Protein AF-A0A928IFW2-F1 (afdb_monomer_lite)

Secondary structure (DSSP, 8-state):
--EEEEEEEEEEEETTTTEEEEEEEEEEEETTEEEEE-------GGGTT--TTHHHHHHHHHHHPEEPPPGGGS---

pLDDT: mean 89.55, std 14.32, range [36.47, 97.31]

Foldseek 3Di:
DDKAKAKEKDWDQDPVVRDIDIDIWIWIDDPNDTHTDDQDQQQDVVVVGDDPCSVVSVVVSVVRHHHDDDPVVPPDD

Structure (mmCIF, N/CA/C/O backbone):
data_AF-A0A928IFW2-F1
#
_entry.id   AF-A0A928IFW2-F1
#
loop_
_atom_site.group_PDB
_atom_site.id
_atom_site.type_symbol
_atom_site.label_atom_id
_atom_site.label_alt_id
_atom_s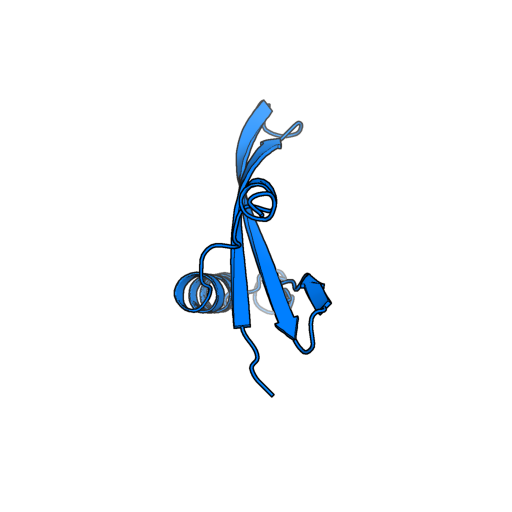ite.label_comp_id
_atom_site.label_asym_id
_atom_site.label_entity_id
_atom_site.label_seq_id
_atom_site.pdbx_PDB_ins_code
_atom_site.Cartn_x
_atom_site.Cartn_y
_atom_site.Cartn_z
_atom_site.occupancy
_atom_site.B_iso_or_equiv
_atom_site.auth_seq_id
_atom_site.auth_comp_id
_atom_site.auth_asym_id
_atom_site.auth_atom_id
_atom_site.pdbx_PDB_model_num
ATOM 1 N N . MET A 1 1 ? -23.482 -8.214 4.685 1.00 71.75 1 MET A N 1
ATOM 2 C CA . MET A 1 1 ? -22.038 -8.289 4.967 1.00 71.75 1 MET A CA 1
ATOM 3 C C . MET A 1 1 ? -21.441 -7.014 4.422 1.00 71.75 1 MET A C 1
ATOM 5 O O . MET A 1 1 ? -21.543 -6.791 3.223 1.00 71.75 1 MET A O 1
ATOM 9 N N . GLU A 1 2 ? -20.975 -6.138 5.300 1.00 84.69 2 GLU A N 1
ATOM 10 C CA . GLU A 1 2 ? -20.335 -4.884 4.907 1.00 84.69 2 GLU A CA 1
ATOM 11 C C . GLU A 1 2 ? -18.828 -5.133 4.843 1.00 84.69 2 GLU A C 1
ATOM 13 O O . GLU A 1 2 ? -18.274 -5.776 5.734 1.00 84.69 2 GLU A O 1
ATOM 18 N N . ILE A 1 3 ? -18.198 -4.700 3.756 1.00 92.00 3 ILE A N 1
ATOM 19 C CA . ILE A 1 3 ? -16.757 -4.817 3.546 1.00 92.00 3 ILE A CA 1
ATOM 20 C C . ILE A 1 3 ? -16.238 -3.396 3.412 1.00 92.00 3 ILE A C 1
ATOM 22 O O . ILE A 1 3 ? -16.700 -2.666 2.533 1.00 92.00 3 ILE A O 1
ATOM 26 N N . LYS A 1 4 ? -15.285 -3.017 4.262 1.00 95.44 4 LYS A N 1
ATOM 27 C CA . LYS A 1 4 ? -14.647 -1.699 4.208 1.00 95.44 4 LYS A CA 1
ATOM 28 C C . LYS A 1 4 ? -13.188 -1.839 3.823 1.00 95.44 4 LYS A C 1
ATOM 30 O O . LYS A 1 4 ? -12.503 -2.749 4.284 1.00 95.44 4 LYS A O 1
ATOM 35 N N . LEU A 1 5 ? -12.730 -0.945 2.956 1.00 96.81 5 LEU A N 1
ATOM 36 C CA . LEU A 1 5 ? -11.336 -0.845 2.550 1.00 96.81 5 LEU A CA 1
ATOM 37 C C . LEU A 1 5 ? -10.723 0.363 3.252 1.00 96.81 5 LEU A C 1
ATOM 39 O O . LEU A 1 5 ? -11.166 1.488 3.031 1.00 96.81 5 LEU A O 1
ATOM 43 N N . TYR A 1 6 ? -9.672 0.130 4.031 1.00 97.31 6 TYR A N 1
ATOM 44 C CA . TYR A 1 6 ? -8.918 1.181 4.695 1.00 97.31 6 TYR A CA 1
ATOM 45 C C . TYR A 1 6 ? -7.483 1.277 4.196 1.00 97.31 6 TYR A C 1
ATOM 47 O O . TYR A 1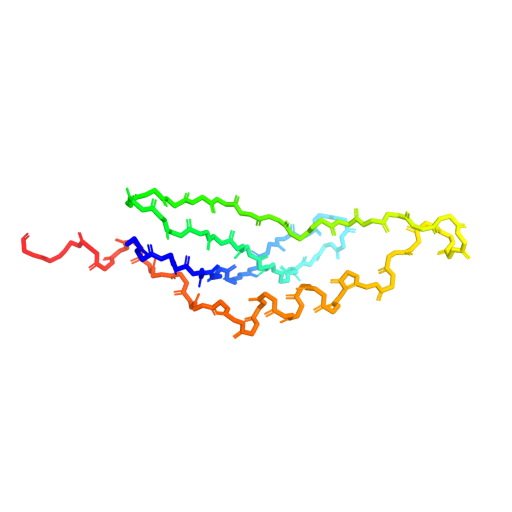 6 ? -6.907 0.317 3.675 1.00 97.31 6 TYR A O 1
ATOM 55 N N . LYS A 1 7 ? -6.880 2.440 4.427 1.00 97.12 7 LYS A N 1
ATOM 56 C CA . LYS A 1 7 ? -5.456 2.696 4.263 1.00 97.12 7 LYS A CA 1
ATOM 57 C C . LYS A 1 7 ? -4.853 3.341 5.505 1.00 97.12 7 LYS A C 1
ATOM 59 O O . LYS A 1 7 ? -5.464 4.195 6.138 1.00 97.12 7 LYS A O 1
ATOM 64 N N . LYS A 1 8 ? -3.614 2.967 5.813 1.00 96.12 8 LYS A N 1
ATOM 65 C CA . LYS A 1 8 ? -2.765 3.623 6.811 1.00 96.12 8 LYS A CA 1
ATOM 66 C C . LYS A 1 8 ? -1.539 4.188 6.117 1.00 96.12 8 LYS A C 1
ATOM 68 O O . LYS A 1 8 ? -0.763 3.438 5.525 1.00 96.12 8 LYS A O 1
ATOM 73 N N . GLU A 1 9 ? -1.381 5.500 6.189 1.00 94.88 9 GLU A N 1
A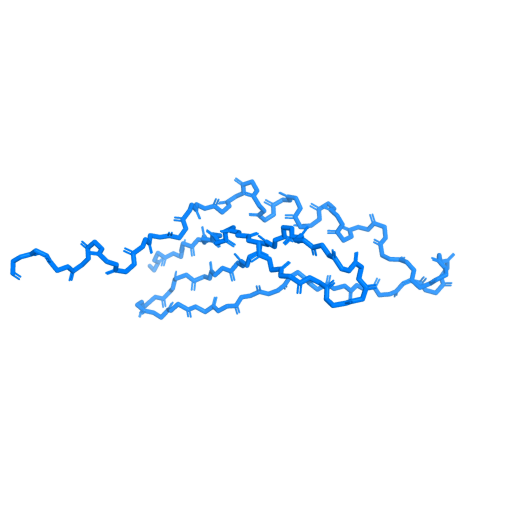TOM 74 C CA . GLU A 1 9 ? -0.240 6.224 5.634 1.00 94.88 9 GLU A CA 1
ATOM 75 C C . GLU A 1 9 ? 0.728 6.598 6.760 1.00 94.88 9 GLU A C 1
ATOM 77 O O . GLU A 1 9 ? 0.326 6.822 7.902 1.00 94.88 9 GLU A O 1
ATOM 82 N N . GLY A 1 10 ? 2.019 6.641 6.455 1.00 93.56 10 GLY A N 1
ATOM 83 C CA . GLY A 1 10 ? 3.043 7.019 7.421 1.00 93.56 10 GLY A CA 1
ATOM 84 C C . GLY A 1 10 ? 4.417 7.088 6.781 1.00 93.56 10 GLY A C 1
ATOM 85 O O . GLY A 1 10 ? 4.551 7.019 5.558 1.00 93.56 10 GLY A O 1
ATOM 86 N N . THR A 1 11 ? 5.451 7.207 7.607 1.00 95.88 11 THR A N 1
ATOM 87 C CA . THR A 1 11 ? 6.845 7.192 7.159 1.00 95.88 11 THR A CA 1
ATOM 88 C C . THR A 1 11 ? 7.646 6.107 7.871 1.00 95.88 11 THR A C 1
ATOM 90 O O . THR A 1 11 ? 7.336 5.716 8.995 1.00 95.88 11 THR A O 1
ATOM 93 N N . TYR A 1 12 ? 8.673 5.591 7.199 1.00 92.06 12 TYR A N 1
ATOM 94 C CA . TYR A 1 12 ? 9.680 4.712 7.790 1.00 92.06 12 TYR A CA 1
ATOM 95 C C . TYR A 1 12 ? 11.080 5.191 7.408 1.00 92.06 12 TYR A C 1
ATOM 97 O O . TYR A 1 12 ? 11.291 5.683 6.296 1.00 92.06 12 TYR A O 1
ATOM 105 N N . PHE A 1 13 ? 12.048 5.006 8.303 1.00 94.25 13 PHE A N 1
ATOM 106 C CA . PHE A 1 13 ? 13.441 5.325 8.013 1.00 94.25 13 PHE A CA 1
ATOM 107 C C . PHE A 1 13 ? 14.058 4.238 7.123 1.00 94.25 13 PHE A C 1
ATOM 109 O O . PHE A 1 13 ? 14.127 3.063 7.486 1.00 94.25 13 PHE A O 1
ATOM 116 N N . SER A 1 14 ? 14.505 4.615 5.926 1.00 92.56 14 SER A N 1
ATOM 117 C CA . SER A 1 14 ? 15.136 3.704 4.973 1.00 92.56 14 SER A CA 1
ATOM 118 C C . SER A 1 14 ? 16.645 3.676 5.190 1.00 92.56 14 SER A C 1
ATOM 120 O O . SER A 1 14 ? 17.352 4.529 4.657 1.00 92.56 14 SER A O 1
ATOM 122 N N . GLU A 1 15 ? 17.161 2.643 5.861 1.00 91.81 15 GLU A N 1
ATOM 123 C CA . GLU A 1 15 ? 18.603 2.467 6.117 1.00 91.81 15 GLU A CA 1
ATOM 124 C C . GLU A 1 15 ? 19.474 2.538 4.854 1.00 91.81 15 GLU A C 1
ATOM 126 O O . GLU A 1 15 ? 20.569 3.100 4.880 1.00 91.81 15 GLU A O 1
ATOM 131 N N . LYS A 1 16 ? 18.960 2.028 3.727 1.00 92.81 16 LYS A N 1
ATOM 132 C CA . LYS A 1 16 ? 19.637 2.052 2.421 1.00 92.81 16 LYS A CA 1
ATOM 133 C C . LYS A 1 16 ? 19.858 3.468 1.879 1.00 92.81 16 LYS A C 1
ATOM 135 O O . LYS A 1 16 ? 20.894 3.739 1.285 1.00 92.81 16 LYS A O 1
ATOM 140 N N . ASP A 1 17 ? 18.883 4.349 2.087 1.00 90.19 17 ASP A N 1
ATOM 141 C CA . ASP A 1 17 ? 18.859 5.691 1.490 1.00 90.19 17 ASP A CA 1
ATOM 142 C C . ASP A 1 17 ? 19.079 6.791 2.546 1.00 90.19 17 ASP A C 1
ATOM 144 O O . ASP A 1 17 ? 19.020 7.972 2.212 1.00 90.19 17 ASP A O 1
ATOM 148 N N . LYS A 1 18 ? 19.291 6.398 3.815 1.00 94.31 18 LYS A N 1
ATOM 149 C CA . LYS A 1 18 ? 19.470 7.252 5.000 1.00 94.31 18 LYS A CA 1
ATOM 150 C C . LYS A 1 18 ? 18.453 8.398 5.093 1.00 94.31 18 LYS A C 1
ATOM 152 O O . LYS A 1 18 ? 18.810 9.527 5.415 1.00 94.31 18 LYS A O 1
ATOM 157 N N . LYS A 1 19 ? 17.182 8.106 4.795 1.00 94.12 19 LYS A N 1
ATOM 158 C CA . LYS A 1 19 ? 16.083 9.083 4.823 1.00 94.12 19 LYS A CA 1
ATOM 159 C C . LYS A 1 19 ? 14.736 8.442 5.125 1.00 94.12 19 LYS A C 1
ATOM 161 O O . LYS A 1 19 ? 14.538 7.258 4.837 1.00 94.12 19 LYS A O 1
ATOM 166 N N . ASP A 1 20 ? 13.801 9.254 5.600 1.00 94.62 20 ASP A N 1
ATOM 167 C CA . ASP A 1 20 ? 12.404 8.857 5.741 1.00 94.62 20 ASP A CA 1
ATOM 168 C C . ASP A 1 20 ? 11.741 8.676 4.376 1.00 94.62 20 ASP A C 1
ATOM 170 O O . ASP A 1 20 ? 11.928 9.464 3.442 1.00 94.62 20 ASP A O 1
ATOM 174 N N . LYS A 1 21 ? 10.961 7.605 4.257 1.00 94.00 21 LYS A N 1
ATOM 175 C CA . LYS A 1 21 ? 10.167 7.284 3.077 1.00 94.00 21 LYS A CA 1
ATOM 176 C C . LYS A 1 21 ? 8.708 7.096 3.451 1.00 94.00 21 LYS A C 1
ATOM 178 O O . LYS A 1 21 ? 8.436 6.473 4.477 1.00 94.00 21 LYS A O 1
ATOM 183 N N . PRO A 1 22 ? 7.774 7.570 2.614 1.00 94.00 22 PRO A N 1
ATOM 184 C CA . PRO A 1 22 ? 6.366 7.301 2.823 1.00 94.00 22 PRO A CA 1
ATOM 185 C C . PRO A 1 22 ? 6.062 5.814 2.605 1.00 94.00 22 PRO A C 1
ATOM 187 O O . PRO A 1 22 ? 6.680 5.156 1.762 1.00 94.00 22 PRO A O 1
ATOM 190 N N . TYR A 1 23 ? 5.076 5.307 3.334 1.00 93.06 23 TYR A N 1
ATOM 191 C CA . TYR A 1 23 ? 4.426 4.031 3.064 1.00 93.06 23 TYR A CA 1
ATOM 192 C C . TYR A 1 23 ? 2.906 4.196 3.099 1.00 93.06 23 TYR A C 1
ATOM 194 O O . TYR A 1 23 ? 2.373 5.112 3.729 1.00 93.06 23 TYR A O 1
ATOM 202 N N . THR A 1 24 ? 2.217 3.270 2.439 1.00 95.25 24 THR A N 1
ATOM 203 C CA . THR A 1 24 ? 0.767 3.107 2.542 1.00 95.25 24 THR A CA 1
ATOM 204 C C . THR A 1 24 ? 0.477 1.623 2.683 1.00 95.25 24 THR A C 1
ATOM 206 O O . THR A 1 24 ? 0.831 0.844 1.798 1.00 95.25 24 THR A O 1
ATOM 209 N N . ASN A 1 25 ? -0.168 1.247 3.782 1.00 95.94 25 ASN A N 1
ATOM 210 C CA . ASN A 1 25 ? -0.664 -0.105 4.015 1.00 95.94 25 ASN A CA 1
ATOM 211 C C . ASN A 1 25 ? -2.170 -0.132 3.786 1.00 95.94 25 ASN A C 1
ATOM 213 O O . ASN A 1 25 ? -2.853 0.831 4.127 1.00 95.94 25 ASN A O 1
ATOM 217 N N . PHE A 1 26 ? -2.683 -1.234 3.250 1.00 97.12 26 PHE A N 1
ATOM 218 C CA . PHE A 1 26 ? -4.104 -1.416 2.976 1.00 97.12 26 PHE A CA 1
ATOM 219 C C . PHE A 1 26 ? -4.688 -2.510 3.859 1.00 97.12 26 PHE A C 1
ATOM 221 O O . PHE A 1 26 ? -4.021 -3.504 4.151 1.00 97.12 26 PHE A O 1
ATOM 228 N N . TYR A 1 27 ? -5.947 -2.334 4.250 1.00 97.06 27 TYR A N 1
ATOM 229 C CA . TYR A 1 27 ? -6.662 -3.266 5.111 1.00 97.06 27 TYR A CA 1
ATOM 230 C C . TYR A 1 27 ? -8.091 -3.460 4.621 1.00 97.06 27 TYR A C 1
ATOM 232 O O . TYR A 1 27 ? -8.726 -2.512 4.166 1.00 97.06 27 TYR A O 1
ATOM 240 N N . ILE A 1 28 ? -8.609 -4.675 4.747 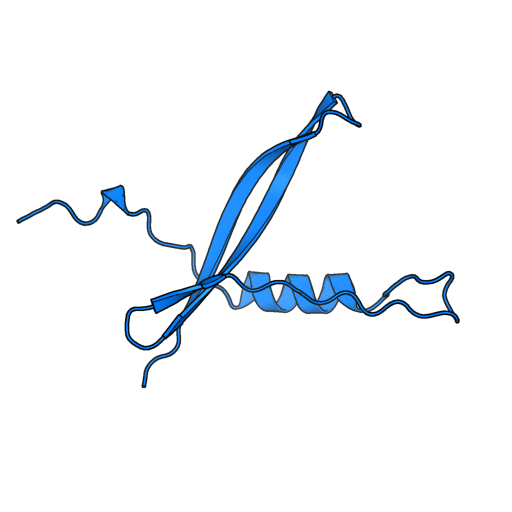1.00 96.69 28 ILE A N 1
ATOM 241 C CA . ILE A 1 28 ? -10.029 -4.976 4.581 1.00 96.69 28 ILE A CA 1
ATOM 242 C C . ILE A 1 28 ? -10.611 -5.264 5.960 1.00 96.69 28 ILE A C 1
ATOM 244 O O . ILE A 1 28 ? -10.138 -6.172 6.635 1.00 96.69 28 ILE A O 1
ATOM 248 N N . GLU A 1 29 ? -11.646 -4.533 6.362 1.00 95.06 29 GLU A N 1
ATOM 249 C CA . GLU A 1 29 ? -12.478 -4.910 7.505 1.00 95.06 29 GLU A CA 1
ATOM 250 C C . GLU A 1 29 ? -13.670 -5.727 7.005 1.00 95.06 29 GLU A C 1
ATOM 252 O O . GLU A 1 29 ? -14.459 -5.264 6.175 1.00 95.06 29 GLU A O 1
ATOM 257 N N . CYS A 1 30 ? -13.784 -6.960 7.495 1.00 93.50 30 CYS A N 1
ATOM 258 C CA . CYS A 1 30 ? -14.880 -7.865 7.174 1.00 93.50 30 CYS A CA 1
ATOM 259 C C . CYS A 1 30 ? -15.206 -8.724 8.399 1.00 93.50 30 CYS A C 1
ATOM 261 O O . CYS A 1 30 ? -14.327 -9.378 8.951 1.00 93.50 30 CYS A O 1
ATOM 263 N N . ASN A 1 31 ? -16.474 -8.737 8.822 1.00 89.69 31 ASN A N 1
ATOM 264 C CA . ASN A 1 31 ? -16.950 -9.507 9.983 1.00 89.69 31 ASN A CA 1
ATOM 265 C C . ASN A 1 31 ? -16.163 -9.247 11.288 1.00 89.69 31 ASN A C 1
ATOM 267 O O . ASN A 1 31 ? -15.971 -10.163 12.082 1.00 89.69 31 ASN A O 1
ATOM 271 N N . GLY A 1 32 ? -15.720 -8.004 11.511 1.00 88.12 32 GLY A N 1
ATOM 272 C CA . GLY A 1 32 ? -14.960 -7.610 12.705 1.00 88.12 32 GLY A CA 1
ATOM 273 C C . GLY A 1 32 ? -13.467 -7.952 12.661 1.00 88.12 32 GLY A C 1
ATOM 274 O O . GLY A 1 32 ? -12.749 -7.609 13.593 1.00 88.12 32 GLY A O 1
ATOM 275 N N . GLU A 1 33 ? -12.993 -8.576 11.582 1.00 92.44 33 GLU A N 1
ATOM 276 C CA . GLU A 1 33 ? -11.580 -8.874 11.360 1.00 92.44 33 GLU A CA 1
ATOM 277 C C . GLU A 1 33 ? -10.953 -7.829 10.435 1.00 92.44 33 GLU A C 1
ATOM 279 O O . GLU A 1 33 ? -11.509 -7.509 9.379 1.00 92.44 33 GLU A O 1
ATOM 284 N N . LEU A 1 34 ? -9.775 -7.324 10.814 1.00 94.56 34 LEU A N 1
ATOM 285 C CA . LEU A 1 34 ? -8.990 -6.384 10.017 1.00 94.56 34 LEU A CA 1
ATOM 286 C C . LEU A 1 34 ? -7.851 -7.128 9.310 1.00 94.56 34 LEU A C 1
ATOM 288 O O . LEU A 1 34 ? -6.852 -7.509 9.916 1.00 94.56 34 LEU A O 1
ATOM 292 N N . ILE A 1 35 ? -7.999 -7.326 8.005 1.00 95.75 35 ILE A N 1
ATOM 293 C CA . ILE A 1 35 ? -7.116 -8.163 7.194 1.00 95.75 35 ILE A CA 1
ATOM 294 C C . ILE A 1 35 ? -6.143 -7.266 6.420 1.00 95.75 35 ILE A C 1
ATOM 296 O O . ILE A 1 35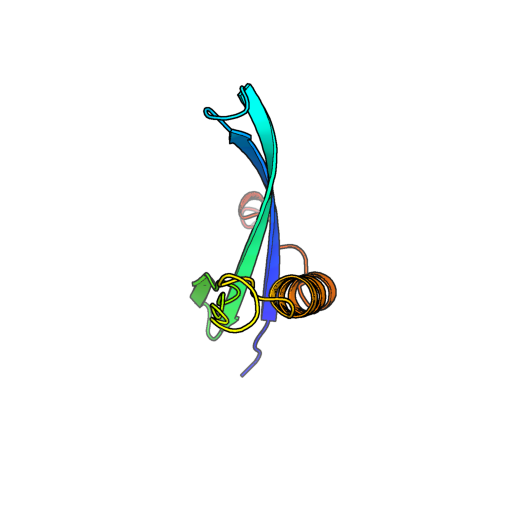 ? -6.596 -6.489 5.576 1.00 95.75 35 ILE A O 1
ATOM 300 N N . PRO A 1 36 ? -4.819 -7.358 6.641 1.00 96.50 36 PRO A N 1
ATOM 301 C CA . PRO A 1 36 ? -3.851 -6.635 5.825 1.00 96.50 36 PRO A CA 1
ATOM 302 C C . PRO A 1 36 ? -3.819 -7.202 4.401 1.00 96.50 36 PRO A C 1
ATOM 304 O O . PRO A 1 36 ? -3.827 -8.418 4.202 1.00 96.50 36 PRO A O 1
ATOM 307 N N . ILE A 1 37 ? -3.751 -6.321 3.403 1.00 96.69 37 ILE A N 1
ATOM 308 C CA . ILE A 1 37 ? -3.644 -6.701 1.991 1.00 96.69 37 ILE A CA 1
ATOM 309 C C . ILE A 1 37 ? -2.507 -5.949 1.301 1.00 96.69 37 ILE A C 1
ATOM 311 O O . ILE A 1 37 ? -2.168 -4.820 1.653 1.00 96.69 37 ILE A O 1
ATOM 315 N N . GLU A 1 38 ? -1.950 -6.565 0.261 1.00 94.94 38 GLU A N 1
ATOM 316 C CA . GLU A 1 38 ? -0.873 -5.983 -0.535 1.00 94.94 38 GLU A CA 1
ATOM 317 C C . GLU A 1 38 ? -1.233 -5.943 -2.017 1.00 94.94 38 GLU A C 1
ATOM 319 O O . GLU A 1 38 ? -1.847 -6.858 -2.577 1.00 94.94 38 GLU A O 1
ATOM 324 N N . VAL A 1 39 ? -0.793 -4.878 -2.688 1.00 95.31 39 VAL A N 1
ATOM 325 C CA . VAL A 1 39 ? -0.864 -4.805 -4.145 1.00 95.31 39 VAL A CA 1
ATOM 326 C C . VAL A 1 39 ? 0.144 -5.785 -4.709 1.00 95.31 39 VAL A C 1
ATOM 328 O O . VAL A 1 39 ? 1.353 -5.616 -4.571 1.00 95.31 39 VAL A O 1
ATOM 331 N N . LYS A 1 40 ? -0.345 -6.807 -5.402 1.00 95.69 40 LYS A N 1
ATOM 332 C CA . LYS A 1 40 ? 0.543 -7.783 -6.019 1.00 95.69 40 LYS A CA 1
ATOM 333 C C . LYS A 1 40 ? 1.327 -7.160 -7.177 1.00 95.69 40 LYS A C 1
ATOM 335 O O . LYS A 1 40 ? 0.752 -6.517 -8.064 1.00 95.69 40 LYS A O 1
ATOM 340 N N . TYR A 1 41 ? 2.634 -7.395 -7.177 1.00 96.00 41 TYR A N 1
ATOM 341 C CA . TYR A 1 41 ? 3.528 -7.115 -8.294 1.00 96.00 41 TYR A CA 1
ATOM 342 C C . TYR A 1 41 ? 3.573 -8.321 -9.242 1.00 96.00 41 TYR A C 1
ATOM 344 O O . TYR A 1 41 ? 3.784 -9.455 -8.808 1.00 96.00 41 TYR A O 1
ATOM 352 N N . PHE A 1 42 ? 3.375 -8.086 -10.535 1.00 95.12 42 PHE A N 1
ATOM 353 C CA . PHE A 1 42 ? 3.414 -9.096 -11.587 1.00 95.12 42 PHE A CA 1
ATOM 354 C C . PHE A 1 42 ? 4.614 -8.824 -12.504 1.00 95.12 42 PHE A C 1
ATOM 356 O O . PHE A 1 42 ? 4.521 -7.977 -13.398 1.00 95.12 42 PHE A O 1
ATOM 363 N N . PRO A 1 43 ? 5.753 -9.511 -12.299 1.00 94.19 43 PRO A N 1
ATOM 364 C CA . PRO A 1 43 ? 6.934 -9.294 -13.123 1.00 94.19 43 PRO A CA 1
ATOM 365 C C . PRO A 1 43 ? 6.631 -9.633 -14.585 1.00 94.19 43 PRO A C 1
ATOM 367 O O . PRO A 1 43 ? 6.068 -10.686 -14.886 1.00 94.19 43 PRO A O 1
ATOM 370 N N . ASN A 1 44 ? 7.015 -8.740 -15.500 1.00 92.06 44 ASN A N 1
ATOM 371 C CA . ASN A 1 44 ? 6.839 -8.944 -16.934 1.00 92.06 44 ASN A CA 1
ATOM 372 C C . ASN A 1 44 ? 8.199 -9.110 -17.635 1.00 92.06 44 ASN A C 1
ATOM 374 O O . ASN A 1 44 ? 8.920 -8.119 -17.793 1.00 92.06 44 ASN A O 1
ATOM 378 N N . PRO A 1 45 ? 8.546 -10.320 -18.115 1.00 92.94 45 PRO A N 1
ATOM 379 C CA . PRO A 1 45 ? 9.825 -10.573 -18.782 1.00 92.94 45 PRO A CA 1
ATOM 380 C C . PRO A 1 45 ? 10.057 -9.706 -20.024 1.00 92.94 45 PRO A C 1
ATOM 382 O O . PRO A 1 45 ? 11.197 -9.407 -20.361 1.00 92.94 45 PRO A O 1
ATOM 385 N N . LYS A 1 46 ? 8.983 -9.252 -20.688 1.00 93.00 46 LYS A N 1
ATOM 386 C CA . LYS A 1 46 ? 9.071 -8.384 -21.874 1.00 93.00 46 LYS A CA 1
ATOM 387 C C . LYS A 1 46 ? 9.494 -6.949 -21.548 1.00 93.00 46 LYS A C 1
ATOM 389 O O . LYS A 1 46 ? 9.825 -6.205 -22.462 1.00 93.00 46 LYS A O 1
ATOM 394 N N . PHE A 1 47 ? 9.477 -6.558 -20.273 1.00 91.12 47 PHE A N 1
ATOM 395 C CA . PHE A 1 47 ? 9.809 -5.207 -19.817 1.00 91.12 47 PHE A CA 1
ATOM 396 C C . PHE A 1 47 ? 10.855 -5.228 -18.698 1.00 91.12 47 PHE A C 1
ATOM 398 O O . PHE A 1 47 ? 10.704 -4.523 -17.705 1.00 91.12 47 PHE A O 1
ATOM 405 N N . GLU A 1 48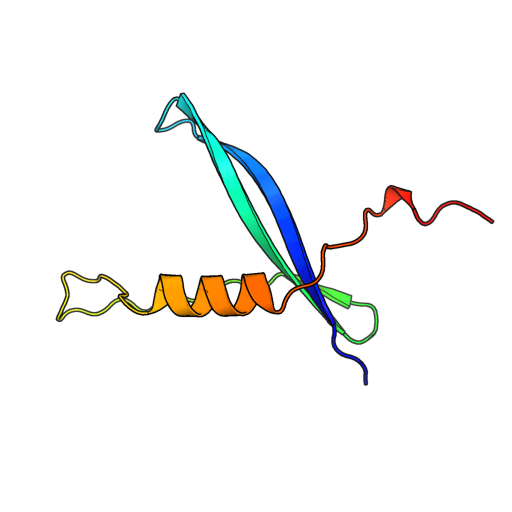 ? 11.907 -6.045 -18.823 1.00 93.00 48 GLU A N 1
ATOM 406 C CA . GLU A 1 48 ? 12.975 -6.155 -17.806 1.00 93.00 48 GLU A CA 1
ATOM 407 C C . GLU A 1 48 ? 12.430 -6.518 -16.411 1.00 93.00 48 GLU A C 1
ATOM 409 O O . GLU A 1 48 ? 12.854 -5.983 -15.390 1.00 93.00 48 GLU A O 1
ATOM 414 N N . ASN A 1 49 ? 11.425 -7.398 -16.359 1.00 92.69 49 ASN A N 1
ATOM 415 C CA . ASN A 1 49 ? 10.695 -7.760 -15.139 1.00 92.69 49 ASN A CA 1
ATOM 416 C C . ASN A 1 49 ? 9.965 -6.585 -14.456 1.00 92.69 49 ASN A C 1
ATOM 418 O O . ASN A 1 49 ? 9.533 -6.722 -13.308 1.00 92.69 49 ASN A O 1
ATOM 422 N N . ARG A 1 50 ? 9.762 -5.456 -15.154 1.00 92.75 50 ARG A N 1
ATOM 423 C CA . ARG A 1 50 ? 8.983 -4.306 -14.672 1.00 92.75 50 ARG A CA 1
ATOM 424 C C . ARG A 1 50 ? 7.483 -4.529 -14.826 1.00 92.75 50 ARG A C 1
ATOM 426 O O . ARG A 1 50 ? 6.999 -4.866 -15.905 1.00 92.75 50 ARG A O 1
ATOM 433 N N . ASP A 1 51 ? 6.736 -4.276 -13.759 1.00 95.50 51 ASP A N 1
ATOM 434 C CA . ASP A 1 51 ? 5.275 -4.241 -13.788 1.00 95.50 51 ASP A CA 1
ATOM 435 C C . ASP A 1 51 ? 4.777 -2.814 -14.051 1.00 95.50 51 ASP A C 1
ATOM 437 O O . ASP A 1 51 ? 4.645 -1.992 -13.143 1.00 95.50 51 ASP A O 1
ATOM 441 N N . LEU A 1 52 ? 4.464 -2.523 -15.314 1.00 93.88 52 LEU A N 1
ATOM 442 C CA . LEU A 1 52 ? 3.953 -1.213 -15.735 1.00 93.88 52 LEU A CA 1
ATOM 443 C C . LEU A 1 52 ? 2.557 -0.890 -15.161 1.00 93.88 52 LEU A C 1
ATOM 445 O O . LEU A 1 52 ? 2.134 0.266 -15.175 1.00 93.88 52 LEU A O 1
ATOM 449 N N . GLY A 1 53 ? 1.820 -1.895 -14.678 1.00 95.56 53 GLY A N 1
ATOM 450 C CA . GLY A 1 53 ? 0.474 -1.743 -14.127 1.00 95.56 53 GLY A CA 1
ATOM 451 C C . GLY A 1 53 ? 0.437 -1.575 -12.608 1.00 95.56 53 GLY A C 1
ATOM 452 O O . GLY A 1 53 ? -0.597 -1.160 -12.083 1.00 95.56 53 GLY A O 1
ATOM 453 N N . TYR A 1 54 ? 1.534 -1.868 -11.904 1.00 96.06 54 TYR A N 1
ATOM 454 C CA . TYR A 1 54 ? 1.591 -1.828 -10.441 1.00 96.06 54 TYR A CA 1
ATOM 455 C C . TYR A 1 54 ? 1.142 -0.477 -9.879 1.00 96.06 54 TYR A C 1
ATOM 457 O O . TYR A 1 54 ? 0.233 -0.424 -9.053 1.00 96.06 54 TYR A O 1
ATOM 465 N N . GLN A 1 55 ? 1.701 0.617 -10.404 1.00 94.75 55 GLN A N 1
ATOM 466 C CA . GLN A 1 55 ? 1.373 1.976 -9.957 1.00 94.75 55 GLN A CA 1
ATOM 467 C C . GLN A 1 55 ? -0.108 2.316 -10.157 1.00 94.75 55 GLN A C 1
ATOM 469 O O . GLN A 1 55 ? -0.716 2.961 -9.308 1.00 94.75 55 GLN A O 1
ATOM 474 N N . LYS A 1 56 ? -0.725 1.826 -11.241 1.00 96.00 56 LYS A N 1
ATOM 475 C CA . LYS A 1 56 ? -2.156 2.038 -11.501 1.00 96.00 56 LYS A CA 1
ATOM 476 C C . LYS A 1 56 ? -3.030 1.288 -10.496 1.00 96.00 56 LYS A C 1
ATOM 478 O O . LYS A 1 56 ? -3.992 1.857 -9.995 1.00 96.00 56 LYS A O 1
ATOM 483 N N . ARG A 1 57 ? -2.692 0.031 -10.180 1.00 96.81 57 ARG A N 1
ATOM 484 C CA . ARG A 1 57 ? -3.438 -0.770 -9.192 1.00 96.81 57 ARG A CA 1
ATOM 485 C C . ARG A 1 57 ? -3.290 -0.205 -7.782 1.00 96.81 57 ARG A C 1
ATOM 487 O O . ARG A 1 57 ? -4.280 -0.101 -7.068 1.00 96.81 57 ARG A O 1
ATOM 494 N N . PHE A 1 58 ? -2.079 0.208 -7.416 1.00 96.62 58 PHE A N 1
ATOM 495 C CA . PHE A 1 58 ? -1.814 0.861 -6.138 1.00 96.62 58 PHE A CA 1
ATOM 496 C C . PHE A 1 58 ? -2.580 2.180 -6.002 1.00 96.62 58 PHE A C 1
ATOM 498 O O . PHE A 1 58 ? -3.263 2.391 -5.003 1.00 96.62 58 PHE A O 1
ATOM 505 N N . GLY A 1 59 ? -2.536 3.035 -7.029 1.00 96.19 59 GLY A N 1
ATOM 506 C CA . GLY A 1 59 ? -3.292 4.286 -7.049 1.00 96.19 59 GLY A CA 1
ATOM 507 C C . GLY A 1 59 ? -4.801 4.068 -6.925 1.00 96.19 59 GLY A C 1
ATOM 508 O O . GLY A 1 59 ? -5.448 4.758 -6.144 1.00 96.19 59 GLY A O 1
ATOM 509 N N . ALA A 1 60 ? -5.355 3.072 -7.627 1.00 96.12 60 ALA A N 1
ATOM 510 C CA . ALA A 1 60 ? -6.775 2.736 -7.531 1.00 96.12 60 ALA A CA 1
ATOM 511 C C . ALA A 1 60 ? -7.187 2.342 -6.102 1.00 96.12 60 ALA A C 1
ATOM 513 O O . ALA A 1 60 ? -8.167 2.873 -5.588 1.00 96.12 60 ALA A O 1
ATOM 514 N N . LEU A 1 61 ? -6.415 1.474 -5.437 1.00 96.00 61 LEU A N 1
ATOM 515 C CA . LEU A 1 61 ? -6.659 1.109 -4.036 1.00 96.00 61 LEU A CA 1
ATOM 516 C C . LEU A 1 61 ? -6.536 2.317 -3.097 1.00 96.00 61 LEU A C 1
ATOM 518 O O . LEU A 1 61 ? -7.384 2.487 -2.231 1.00 96.00 61 LEU A O 1
ATOM 522 N N . SER A 1 62 ? -5.543 3.190 -3.296 1.00 95.62 62 SER A N 1
ATOM 523 C CA . SER A 1 62 ? -5.352 4.392 -2.463 1.00 95.62 62 SER A CA 1
ATOM 524 C C . SER A 1 62 ? -6.500 5.400 -2.553 1.00 95.62 62 SER A C 1
ATOM 526 O O . SER A 1 62 ? -6.811 6.053 -1.558 1.00 95.62 62 SER A O 1
ATOM 528 N N . ILE A 1 63 ? -7.135 5.518 -3.723 1.00 96.31 63 ILE A N 1
ATOM 529 C CA . ILE A 1 63 ? -8.296 6.398 -3.937 1.00 96.31 63 ILE A CA 1
ATOM 530 C C . ILE A 1 63 ? -9.564 5.811 -3.309 1.00 96.31 63 ILE A C 1
ATOM 532 O O . ILE A 1 63 ? -10.386 6.558 -2.791 1.00 96.31 63 ILE A O 1
ATOM 536 N N . LEU A 1 64 ? -9.735 4.488 -3.376 1.00 95.25 64 LEU A N 1
ATOM 537 C CA . LEU A 1 64 ? -10.923 3.799 -2.863 1.00 95.25 64 LEU A CA 1
ATOM 538 C C . LEU A 1 64 ? -10.890 3.578 -1.347 1.00 95.25 64 LEU A C 1
ATOM 540 O O . LEU A 1 64 ? -11.934 3.335 -0.751 1.00 95.25 64 LEU A O 1
ATOM 544 N N . ALA A 1 65 ? -9.704 3.596 -0.743 1.00 96.88 65 ALA A N 1
ATOM 545 C CA . ALA A 1 65 ? -9.517 3.302 0.666 1.00 96.88 65 ALA A CA 1
ATOM 546 C C . ALA A 1 65 ? -9.790 4.520 1.560 1.00 96.88 65 ALA A C 1
ATOM 548 O O . ALA A 1 65 ? -9.227 5.599 1.355 1.00 96.88 65 ALA A O 1
ATOM 549 N N . GLU A 1 66 ? -10.580 4.312 2.609 1.00 96.50 66 GLU A N 1
ATOM 550 C CA . GLU A 1 66 ? -10.784 5.287 3.680 1.00 96.50 66 GLU A CA 1
ATOM 551 C C . GLU A 1 66 ? -9.585 5.302 4.648 1.00 96.50 66 GLU A C 1
ATOM 553 O O . GLU A 1 66 ? -8.865 4.309 4.753 1.00 96.50 66 GLU A O 1
ATOM 558 N N . PRO A 1 67 ? -9.317 6.393 5.383 1.00 95.94 67 PRO A N 1
ATOM 559 C CA . PRO A 1 67 ? -8.305 6.377 6.436 1.00 95.94 67 PRO A CA 1
ATOM 560 C C . PRO A 1 67 ? -8.639 5.331 7.508 1.00 95.94 67 PRO A C 1
ATOM 562 O O . PRO A 1 67 ? -9.764 5.285 8.001 1.00 95.94 67 PRO A O 1
ATOM 565 N N . LEU A 1 68 ? -7.664 4.497 7.878 1.00 93.75 68 LEU A N 1
ATOM 566 C CA . LEU A 1 68 ? -7.819 3.559 8.986 1.00 93.75 68 LEU A CA 1
ATOM 567 C C . LEU A 1 68 ? -8.013 4.360 10.288 1.00 93.75 68 LEU A C 1
ATOM 569 O O . LEU A 1 68 ? -7.170 5.210 10.583 1.00 93.75 68 LEU A O 1
ATOM 573 N N . PRO A 1 69 ? -9.080 4.110 11.068 1.00 88.06 69 PRO A N 1
ATOM 574 C CA . PRO A 1 69 ? -9.303 4.816 12.322 1.00 88.06 69 PRO A CA 1
ATOM 575 C C . PRO A 1 69 ? -8.199 4.492 13.334 1.00 88.06 69 PRO A C 1
ATOM 577 O O . PRO A 1 69 ? -7.788 3.338 13.476 1.00 88.06 69 PRO A O 1
ATOM 580 N N . ASP A 1 70 ? -7.742 5.505 14.067 1.00 81.12 70 ASP A N 1
ATOM 581 C CA . ASP A 1 70 ? -6.813 5.304 15.175 1.00 81.12 70 ASP A CA 1
ATOM 582 C C . ASP A 1 70 ? -7.513 4.526 16.303 1.00 81.12 70 ASP A C 1
ATOM 584 O O . ASP A 1 70 ? -8.539 4.958 16.832 1.00 81.12 70 ASP A O 1
ATOM 588 N N . GLU A 1 71 ? -6.948 3.386 16.719 1.00 64.88 71 GLU A N 1
ATOM 589 C CA . GLU A 1 71 ? -7.492 2.565 17.820 1.00 64.88 71 GLU A CA 1
ATOM 590 C C . GLU A 1 71 ? -7.626 3.342 19.145 1.00 64.88 71 GLU A C 1
ATOM 592 O O . GLU A 1 71 ? -8.416 2.966 20.011 1.00 64.88 71 GLU A O 1
ATOM 597 N N . ALA A 1 72 ? -6.916 4.467 19.292 1.00 48.53 72 ALA A N 1
ATOM 598 C CA . ALA A 1 72 ? -7.011 5.356 20.447 1.00 48.53 72 ALA A CA 1
ATOM 599 C C . ALA A 1 72 ? -8.388 6.034 20.614 1.00 48.53 72 ALA A C 1
ATOM 601 O O . ALA A 1 72 ? -8.665 6.556 21.689 1.00 48.53 72 ALA A O 1
ATOM 602 N N . ALA A 1 73 ? -9.267 5.993 19.606 1.00 46.34 73 ALA A N 1
ATOM 603 C CA . ALA A 1 73 ? -10.622 6.546 19.683 1.00 46.34 73 ALA A CA 1
ATOM 604 C C . ALA A 1 73 ? -11.685 5.562 20.228 1.00 46.34 73 ALA A C 1
ATOM 606 O O . ALA A 1 73 ? -12.856 5.919 20.305 1.00 46.34 73 ALA A O 1
ATOM 607 N N . LYS A 1 74 ? -11.315 4.328 20.617 1.00 44.41 74 LYS A N 1
ATOM 608 C CA . LYS A 1 74 ? -12.236 3.323 21.203 1.00 44.41 74 LYS A CA 1
ATOM 609 C C . LYS A 1 74 ? -12.069 3.137 22.722 1.00 44.41 74 LYS A C 1
ATOM 611 O O . LYS A 1 74 ? -12.181 2.024 23.231 1.00 44.41 74 LYS A O 1
ATOM 616 N N . LYS A 1 75 ? -11.785 4.220 23.453 1.00 42.03 75 LYS A N 1
ATOM 617 C CA . LYS A 1 75 ? -11.901 4.278 24.921 1.00 42.03 75 LYS A CA 1
ATOM 618 C C . LYS A 1 75 ? -12.578 5.575 25.359 1.00 42.03 75 LYS A C 1
ATOM 620 O O . LYS A 1 75 ? -11.960 6.393 26.027 1.00 42.03 75 LYS A O 1
ATOM 625 N N . GLU A 1 76 ? -13.838 5.735 24.994 1.00 43.00 76 GLU A N 1
ATOM 626 C CA . GLU A 1 76 ? -14.787 6.478 25.820 1.00 43.00 76 GLU A CA 1
ATOM 627 C C . GLU A 1 76 ? -16.035 5.598 25.973 1.00 43.00 76 GLU A C 1
ATOM 629 O O . GLU A 1 76 ? -16.453 4.956 25.008 1.00 43.00 76 GLU A O 1
ATOM 634 N N . ASP A 1 77 ? -16.521 5.570 27.217 1.00 36.47 77 ASP A N 1
ATOM 635 C CA . ASP A 1 77 ? -17.625 4.811 27.837 1.00 36.47 77 ASP A CA 1
ATOM 636 C C . ASP A 1 77 ? -17.351 3.390 28.376 1.00 36.47 77 ASP A C 1
ATOM 638 O O . ASP A 1 77 ? -17.281 2.401 27.609 1.00 36.47 77 ASP A O 1
#

Sequence (77 aa):
MEIKLYKKEGTYFSEKDKKDKPYTNFYIECNGELIPIEVKYFPNPKFENRDLGYQKRFGALSILAEPLPDEAAKKED

Radius of gyration: 16.03 Å; chains: 1; bounding box: 42×20×50 Å